Protein AF-A0A9W6VKL7-F1 (afdb_monomer_lite)

Organism: NCBI:txid478107

Radius of gyration: 25.73 Å; chains: 1; bounding box: 88×50×64 Å

Foldseek 3Di:
DDDDDDDDDDDDPPDDPPPPPCPDPPQQKQAQVLCQVWVLVLLLVLVCVQCVQQVHDDPPWSPPKTKGKAFADPPDHRTDFAQRMKIKIWTDDPNDIDIFIWRWGADSQQKIKTAGDCVPQNDQWDQHPVRDTDGRSSRMHIDGRDSD

pLDDT: mean 85.22, std 17.74, range [40.06, 98.69]

Sequence (148 aa):
MTSNRTRPLATLLTGAALLAASAGCGTVDITRVKLQDDVGPTYRNMYVLQHRLLGQDTDAPARLATAACAKGGPETPDEGPGDDWTCQVYWPVNGTLQTLSYEVQVKATGCYTAQGPAYNVGQQNLHDPDGRTVPNPLYAFDGCLNTG

Structure (mmCIF, N/CA/C/O backbone):
data_AF-A0A9W6VKL7-F1
#
_entry.id   AF-A0A9W6VKL7-F1
#
loop_
_atom_site.group_PDB
_atom_site.id
_atom_site.type_symbol
_atom_site.label_atom_id
_atom_site.label_alt_id
_atom_site.label_comp_id
_atom_site.label_asym_id
_atom_site.label_entity_id
_atom_site.label_seq_id
_atom_site.pdbx_PDB_ins_code
_atom_site.Cartn_x
_atom_site.Cartn_y
_atom_site.Cartn_z
_atom_site.occupancy
_atom_site.B_iso_or_equiv
_atom_site.auth_seq_id
_atom_site.auth_comp_id
_atom_site.auth_asym_id
_atom_site.auth_atom_id
_atom_site.pdbx_PDB_model_num
ATOM 1 N N . MET A 1 1 ? 67.101 -36.589 41.210 1.00 40.06 1 MET A N 1
ATOM 2 C CA . MET A 1 1 ? 66.122 -35.482 41.226 1.00 40.06 1 MET A CA 1
ATOM 3 C C . MET A 1 1 ? 65.689 -35.220 39.788 1.00 40.06 1 MET A C 1
ATOM 5 O O . MET A 1 1 ? 66.576 -34.991 38.986 1.00 40.06 1 MET A O 1
ATOM 9 N N . THR A 1 2 ? 64.379 -35.379 39.510 1.00 40.12 2 THR A N 1
ATOM 10 C CA . THR A 1 2 ? 63.518 -34.679 38.508 1.00 40.12 2 THR A CA 1
ATOM 11 C C . THR A 1 2 ? 64.065 -34.389 37.096 1.00 40.12 2 THR A C 1
ATOM 13 O O . THR A 1 2 ? 65.156 -33.871 36.963 1.00 40.12 2 THR A O 1
ATOM 16 N N . SER A 1 3 ? 63.367 -34.465 35.961 1.00 41.09 3 SER A N 1
ATOM 17 C CA . SER A 1 3 ? 62.034 -34.870 35.477 1.00 41.09 3 SER A CA 1
ATOM 18 C C . SER A 1 3 ? 62.079 -34.457 33.985 1.00 41.09 3 SER A C 1
ATOM 20 O O . SER A 1 3 ? 62.369 -33.307 33.692 1.00 41.09 3 SER A O 1
ATOM 22 N N . ASN A 1 4 ? 62.133 -35.382 33.029 1.00 43.53 4 ASN A N 1
ATOM 23 C CA . ASN A 1 4 ? 61.044 -35.786 32.126 1.00 43.53 4 ASN A CA 1
ATOM 24 C C . ASN A 1 4 ? 60.404 -34.679 31.238 1.00 43.53 4 ASN A C 1
ATOM 26 O O . ASN A 1 4 ? 59.689 -33.812 31.726 1.00 43.53 4 ASN A O 1
ATOM 30 N N . ARG A 1 5 ? 60.558 -34.887 29.916 1.00 52.16 5 ARG A N 1
ATOM 31 C CA . ARG A 1 5 ? 59.661 -34.565 28.777 1.00 52.16 5 ARG A CA 1
ATOM 32 C C . ARG A 1 5 ? 59.367 -33.099 28.429 1.00 52.16 5 ARG A C 1
ATOM 34 O O . ARG A 1 5 ? 58.400 -32.514 28.903 1.00 52.16 5 ARG A O 1
ATOM 41 N N . THR A 1 6 ? 60.037 -32.613 27.388 1.00 48.16 6 THR A N 1
ATOM 42 C CA . THR A 1 6 ? 59.517 -31.572 26.488 1.00 48.16 6 THR A CA 1
ATOM 43 C C . THR A 1 6 ? 58.757 -32.231 25.332 1.00 48.16 6 THR A C 1
ATOM 45 O O . THR A 1 6 ? 59.334 -32.897 24.476 1.00 48.16 6 THR A O 1
ATOM 48 N N . ARG A 1 7 ? 57.425 -32.099 25.342 1.00 54.47 7 ARG A N 1
ATOM 49 C CA . ARG A 1 7 ? 56.539 -32.474 24.229 1.00 54.47 7 ARG A CA 1
ATOM 50 C C . ARG A 1 7 ? 56.569 -31.363 23.166 1.00 54.47 7 ARG A C 1
ATOM 52 O O . ARG A 1 7 ? 56.482 -30.200 23.559 1.00 54.47 7 ARG A O 1
ATOM 59 N N . PRO A 1 8 ? 56.642 -31.674 21.860 1.00 51.75 8 PRO A N 1
ATOM 60 C CA . PRO A 1 8 ? 56.473 -30.663 20.824 1.00 51.75 8 PRO A CA 1
ATOM 61 C C . PRO A 1 8 ? 55.020 -30.170 20.825 1.00 51.75 8 PRO A C 1
ATOM 63 O O . PRO A 1 8 ? 54.080 -30.967 20.851 1.00 51.75 8 PRO A O 1
ATOM 66 N N . LEU A 1 9 ? 54.854 -28.848 20.855 1.00 58.00 9 LEU A N 1
ATOM 67 C CA . LEU A 1 9 ? 53.566 -28.164 20.795 1.00 58.00 9 LEU A CA 1
ATOM 68 C C . LEU A 1 9 ? 52.913 -28.427 19.435 1.00 58.00 9 LEU A C 1
ATOM 70 O O . LEU A 1 9 ? 53.477 -28.108 18.391 1.00 58.00 9 LEU A O 1
ATOM 74 N N . ALA A 1 10 ? 51.729 -29.033 19.475 1.00 55.97 10 ALA A N 1
ATOM 75 C CA . ALA A 1 10 ? 50.882 -29.244 18.317 1.00 55.97 10 ALA A CA 1
ATOM 76 C C . ALA A 1 10 ? 50.420 -27.894 17.742 1.00 55.97 10 ALA A C 1
ATOM 78 O O . ALA A 1 10 ? 49.930 -27.024 18.461 1.00 55.97 10 ALA A O 1
ATOM 79 N N . THR A 1 11 ? 50.582 -27.746 16.433 1.00 53.53 11 THR A N 1
ATOM 80 C CA . THR A 1 11 ? 50.052 -26.672 15.595 1.00 53.53 11 THR A CA 1
ATOM 81 C C . THR A 1 11 ? 48.523 -26.654 15.646 1.00 53.53 11 THR A C 1
ATOM 83 O O . THR A 1 11 ? 47.872 -27.598 15.205 1.00 53.53 11 THR A O 1
ATOM 86 N N . LEU A 1 12 ? 47.936 -25.562 16.141 1.00 54.34 12 LEU A N 1
ATOM 87 C CA . LEU A 1 12 ? 46.501 -25.289 16.026 1.00 54.34 12 LEU A CA 1
ATOM 88 C C . LEU A 1 12 ? 46.282 -24.217 14.953 1.00 54.34 12 LEU A C 1
ATOM 90 O O . LEU A 1 12 ? 46.316 -23.019 15.216 1.00 54.34 12 LEU A O 1
ATOM 94 N N . LEU A 1 13 ? 46.081 -24.678 13.718 1.00 57.00 13 LEU A N 1
ATOM 95 C CA . LEU A 1 13 ? 45.481 -23.905 12.633 1.00 57.00 13 LEU A CA 1
ATOM 96 C C . LEU A 1 13 ? 43.960 -23.913 12.830 1.00 57.00 13 LEU A C 1
ATOM 98 O O . LEU A 1 13 ? 43.261 -24.755 12.274 1.00 57.00 13 LEU A O 1
ATOM 102 N N . THR A 1 14 ? 43.427 -22.996 13.631 1.00 56.69 14 THR A N 1
ATOM 103 C CA . THR A 1 14 ? 41.984 -22.714 13.636 1.00 56.69 14 THR A CA 1
ATOM 104 C C . THR A 1 14 ? 41.702 -21.600 12.640 1.00 56.69 14 THR A C 1
ATOM 106 O O . THR A 1 14 ? 41.762 -20.418 12.970 1.00 56.69 14 THR A O 1
ATOM 109 N N . GLY A 1 15 ? 41.428 -21.992 11.394 1.00 54.19 15 GLY A N 1
ATOM 110 C CA . GLY A 1 15 ? 40.823 -21.108 10.406 1.00 54.19 15 GLY A CA 1
ATOM 111 C C . GLY A 1 15 ? 39.416 -20.736 10.863 1.00 54.19 15 GLY A C 1
ATOM 112 O O . GLY A 1 15 ? 38.569 -21.609 11.045 1.00 54.19 15 GLY A O 1
ATOM 113 N N . ALA A 1 16 ? 39.167 -19.446 11.075 1.00 56.81 16 ALA A N 1
ATOM 114 C CA . ALA A 1 16 ? 37.817 -18.940 11.252 1.00 56.81 16 ALA A CA 1
ATOM 115 C C . ALA A 1 16 ? 37.077 -19.101 9.917 1.00 56.81 16 ALA A C 1
ATOM 117 O O . ALA A 1 16 ? 37.330 -18.365 8.963 1.00 56.81 16 ALA A O 1
ATOM 118 N N . ALA A 1 17 ? 36.194 -20.095 9.832 1.00 55.03 17 ALA A N 1
ATOM 119 C CA . ALA A 1 17 ? 35.240 -20.194 8.743 1.00 55.03 17 ALA A CA 1
ATOM 120 C C . ALA A 1 17 ? 34.276 -19.005 8.861 1.00 55.03 17 ALA A C 1
ATOM 122 O O . ALA A 1 17 ? 33.384 -18.992 9.708 1.00 55.03 17 ALA A O 1
ATOM 123 N N . LEU A 1 18 ? 34.493 -17.978 8.040 1.00 54.84 18 LEU A N 1
ATOM 124 C CA . LEU A 1 18 ? 33.499 -16.944 7.790 1.00 54.84 18 LEU A CA 1
ATOM 125 C C . LEU A 1 18 ? 32.280 -17.638 7.178 1.00 54.84 18 LEU A C 1
ATOM 127 O O . LEU A 1 18 ? 32.297 -18.029 6.012 1.00 54.84 18 LEU A O 1
ATOM 131 N N . LEU A 1 19 ? 31.229 -17.815 7.977 1.00 56.03 19 LEU A N 1
ATOM 132 C CA . LEU A 1 19 ? 29.892 -18.101 7.476 1.00 56.03 19 LEU A CA 1
ATOM 133 C C . LEU A 1 19 ? 29.436 -16.858 6.708 1.00 56.03 19 LEU A C 1
ATOM 135 O O . LEU A 1 19 ? 28.814 -15.957 7.266 1.00 56.03 19 LEU A O 1
ATOM 139 N N . ALA A 1 20 ? 29.793 -16.784 5.428 1.00 52.44 20 ALA A N 1
ATOM 140 C CA . ALA A 1 20 ? 29.116 -15.906 4.496 1.00 52.44 20 ALA A CA 1
ATOM 141 C C . ALA A 1 20 ? 27.678 -16.422 4.390 1.00 52.44 20 ALA A C 1
ATOM 143 O O . ALA A 1 20 ? 27.392 -17.354 3.641 1.00 52.44 20 ALA A O 1
ATOM 144 N N . ALA A 1 21 ? 26.778 -15.856 5.194 1.00 52.50 21 ALA A N 1
ATOM 145 C CA . ALA A 1 21 ? 25.359 -15.950 4.921 1.00 52.50 21 ALA A CA 1
ATOM 146 C C . ALA A 1 21 ? 25.155 -15.277 3.563 1.00 52.50 21 ALA A C 1
ATOM 148 O O . ALA A 1 21 ? 25.165 -14.052 3.454 1.00 52.50 21 ALA A O 1
ATOM 149 N N . SER A 1 22 ? 25.043 -16.079 2.510 1.00 53.22 22 SER A N 1
ATOM 150 C CA . SER A 1 22 ? 24.508 -15.624 1.241 1.00 53.22 22 SER A CA 1
ATOM 151 C C . SER A 1 22 ? 23.054 -15.230 1.498 1.00 53.22 22 SER A C 1
ATOM 153 O O . SER A 1 22 ? 22.149 -16.052 1.362 1.00 53.22 22 SER A O 1
ATOM 155 N N . ALA A 1 23 ? 22.819 -13.987 1.923 1.00 57.81 23 ALA A N 1
ATOM 156 C CA . ALA A 1 23 ? 21.558 -13.333 1.625 1.00 57.81 23 ALA A CA 1
ATOM 157 C C . ALA A 1 23 ? 21.424 -13.458 0.109 1.00 57.81 23 ALA A C 1
ATOM 159 O O . ALA A 1 23 ? 22.293 -12.972 -0.617 1.00 57.81 23 ALA A O 1
ATOM 160 N N . GLY A 1 24 ? 20.463 -14.258 -0.352 1.00 46.03 24 GLY A N 1
ATOM 161 C CA . GLY A 1 24 ? 20.317 -14.553 -1.766 1.00 46.03 24 GLY A CA 1
ATOM 162 C C . GLY A 1 24 ? 20.273 -13.243 -2.534 1.00 46.03 24 GLY A C 1
ATOM 163 O O . GLY A 1 24 ? 19.292 -12.512 -2.443 1.00 46.03 24 GLY A O 1
ATOM 164 N N . CYS A 1 25 ? 21.325 -12.953 -3.300 1.00 49.53 25 CYS A N 1
ATOM 165 C CA . CYS A 1 25 ? 21.282 -11.996 -4.397 1.00 49.53 25 CYS A CA 1
ATOM 166 C C . CYS A 1 25 ? 20.421 -12.603 -5.514 1.00 49.53 25 CYS A C 1
ATOM 168 O O . CYS A 1 25 ? 20.894 -12.843 -6.620 1.00 49.53 25 CYS A O 1
ATOM 170 N N . GLY A 1 26 ? 19.175 -12.946 -5.198 1.00 55.62 26 GLY A N 1
ATOM 171 C CA . GLY A 1 26 ? 18.142 -13.124 -6.192 1.00 55.62 26 GLY A CA 1
ATOM 172 C C . GLY A 1 26 ? 17.611 -11.734 -6.471 1.00 55.62 26 GLY A C 1
ATOM 173 O O . GLY A 1 26 ? 17.022 -11.110 -5.591 1.00 55.62 26 GLY A O 1
ATOM 174 N N . THR A 1 27 ? 17.857 -11.217 -7.668 1.00 64.31 27 THR A N 1
ATOM 175 C CA . THR A 1 27 ? 17.062 -10.100 -8.168 1.00 64.31 27 THR A CA 1
ATOM 176 C C . THR A 1 27 ? 15.627 -10.601 -8.241 1.00 64.31 27 THR A C 1
ATOM 178 O O . THR A 1 27 ? 15.329 -11.521 -9.003 1.00 64.31 27 THR A O 1
ATOM 181 N N . VAL A 1 28 ? 14.751 -10.067 -7.392 1.00 78.69 28 VAL A N 1
ATOM 182 C CA . VAL A 1 28 ? 13.322 -10.323 -7.539 1.00 78.69 28 VAL A CA 1
ATOM 183 C C . VAL A 1 28 ? 12.899 -9.605 -8.808 1.00 78.69 28 VAL A C 1
ATOM 185 O O . VAL A 1 28 ? 13.104 -8.398 -8.918 1.00 78.69 28 VAL A O 1
ATOM 188 N N . ASP A 1 29 ? 12.328 -10.334 -9.765 1.00 90.38 29 ASP A N 1
ATOM 189 C CA . ASP A 1 29 ? 11.672 -9.691 -10.901 1.00 90.38 29 ASP A CA 1
ATOM 190 C C . ASP A 1 29 ? 10.541 -8.819 -10.361 1.00 90.38 29 ASP A C 1
ATOM 192 O O . ASP A 1 29 ? 9.544 -9.336 -9.850 1.00 90.38 29 ASP A O 1
ATOM 196 N N . ILE A 1 30 ? 10.722 -7.505 -10.445 1.00 95.38 30 ILE A N 1
ATOM 197 C CA . ILE A 1 30 ? 9.715 -6.509 -10.096 1.00 95.38 30 ILE A CA 1
ATOM 198 C C . ILE A 1 30 ? 8.953 -6.215 -11.379 1.00 95.38 30 ILE A C 1
ATOM 200 O O . ILE A 1 30 ? 9.515 -5.657 -12.316 1.00 95.38 30 ILE A O 1
ATOM 204 N N . THR A 1 31 ? 7.686 -6.608 -11.426 1.00 96.12 31 THR A N 1
ATOM 205 C CA . THR A 1 31 ? 6.809 -6.401 -12.582 1.00 96.12 31 THR A CA 1
ATOM 206 C C . THR A 1 31 ? 5.470 -5.853 -12.122 1.00 96.12 31 THR A C 1
ATOM 208 O O . THR A 1 31 ? 5.076 -6.053 -10.967 1.00 96.12 31 THR A O 1
ATOM 211 N N . ARG A 1 32 ? 4.726 -5.238 -13.050 1.00 96.88 32 ARG A N 1
ATOM 212 C CA . ARG A 1 32 ? 3.335 -4.813 -12.829 1.00 96.88 32 ARG A CA 1
ATOM 213 C C . ARG A 1 32 ? 2.507 -5.879 -12.114 1.00 96.88 32 ARG A C 1
ATOM 215 O O . ARG A 1 32 ? 1.871 -5.596 -11.107 1.00 96.88 32 ARG A O 1
ATOM 222 N N . VAL A 1 33 ? 2.511 -7.099 -12.652 1.00 96.06 33 VAL A N 1
ATOM 223 C CA . VAL A 1 33 ? 1.652 -8.194 -12.181 1.00 96.06 33 VAL A CA 1
ATOM 224 C C . VAL A 1 33 ? 1.972 -8.540 -10.733 1.00 96.06 33 VAL A C 1
ATOM 226 O O . VAL A 1 33 ? 1.073 -8.534 -9.901 1.00 96.06 33 VAL A O 1
ATOM 229 N N . LYS A 1 34 ? 3.254 -8.729 -10.404 1.00 96.38 34 LYS A N 1
ATOM 230 C CA . LYS A 1 34 ? 3.665 -9.060 -9.036 1.00 96.38 34 LYS A CA 1
ATOM 231 C C . LYS A 1 34 ? 3.312 -7.958 -8.043 1.00 96.38 34 LYS A C 1
ATOM 233 O O . LYS A 1 34 ? 2.867 -8.263 -6.942 1.00 96.38 34 LYS A O 1
ATOM 238 N N . LEU A 1 35 ? 3.481 -6.691 -8.428 1.00 97.06 35 LEU A N 1
ATOM 239 C CA . LEU A 1 35 ? 3.134 -5.577 -7.548 1.00 97.06 35 LEU A CA 1
ATOM 240 C C . LEU A 1 35 ? 1.620 -5.486 -7.313 1.00 97.06 35 LEU A C 1
ATOM 242 O O . LEU A 1 35 ? 1.192 -5.314 -6.177 1.00 97.06 35 LEU A O 1
ATOM 246 N N . GLN A 1 36 ? 0.804 -5.669 -8.352 1.00 96.56 36 GLN A N 1
ATOM 247 C CA . GLN A 1 36 ? -0.661 -5.702 -8.229 1.00 96.56 36 GLN A CA 1
ATOM 248 C C . GLN A 1 36 ? -1.150 -6.855 -7.346 1.00 96.56 36 GLN A C 1
ATOM 250 O O . GLN A 1 36 ? -2.029 -6.655 -6.502 1.00 96.56 36 GLN A O 1
ATOM 255 N N . ASP A 1 37 ? -0.560 -8.037 -7.532 1.00 95.88 37 ASP A N 1
ATOM 256 C CA . ASP A 1 37 ? -0.906 -9.254 -6.798 1.00 95.88 37 ASP A CA 1
ATOM 257 C C . ASP A 1 37 ? -0.523 -9.166 -5.315 1.00 95.88 37 ASP A C 1
ATOM 259 O O . ASP A 1 37 ? -1.126 -9.855 -4.493 1.00 95.88 37 ASP A O 1
ATOM 263 N N . ASP A 1 38 ? 0.432 -8.303 -4.953 1.00 96.50 38 ASP A N 1
ATOM 264 C CA . ASP A 1 38 ? 0.852 -8.101 -3.565 1.00 96.50 38 ASP A CA 1
ATOM 265 C C . ASP A 1 38 ? 0.166 -6.898 -2.885 1.00 96.50 38 ASP A C 1
ATOM 267 O O . ASP A 1 38 ? -0.336 -7.019 -1.764 1.00 96.50 38 ASP A O 1
ATOM 271 N N . VAL A 1 39 ? 0.065 -5.746 -3.563 1.00 97.44 39 VAL A N 1
ATOM 272 C CA . VAL A 1 39 ? -0.474 -4.502 -2.975 1.00 97.44 39 VAL A CA 1
ATOM 273 C C . VAL A 1 39 ? -1.947 -4.640 -2.585 1.00 97.44 39 VAL A C 1
ATOM 275 O O . VAL A 1 39 ? -2.335 -4.185 -1.508 1.00 97.44 39 VAL A O 1
ATOM 278 N N . GLY A 1 40 ? -2.779 -5.287 -3.409 1.00 95.25 40 GLY A N 1
ATOM 279 C CA . GLY A 1 40 ? -4.203 -5.486 -3.102 1.00 95.25 40 GLY A CA 1
ATOM 280 C C . GLY A 1 40 ? -4.427 -6.282 -1.802 1.00 95.25 40 GLY A C 1
ATOM 281 O O . GLY A 1 40 ? -5.083 -5.787 -0.878 1.00 95.25 40 GLY A O 1
ATOM 282 N N . PRO A 1 41 ? -3.853 -7.493 -1.675 1.00 93.81 41 PRO A N 1
ATOM 283 C CA . PRO A 1 41 ? -3.897 -8.278 -0.441 1.00 93.81 41 PRO A CA 1
ATOM 284 C C . PRO A 1 41 ? -3.274 -7.592 0.780 1.00 93.81 41 PRO A C 1
ATOM 286 O O . PRO A 1 41 ? -3.811 -7.730 1.884 1.00 93.81 41 PRO A O 1
ATOM 289 N N . THR A 1 42 ? -2.177 -6.852 0.609 1.00 96.31 42 THR A N 1
ATOM 290 C CA . THR A 1 42 ? -1.551 -6.104 1.709 1.00 96.31 42 THR A CA 1
ATOM 291 C C . THR A 1 42 ? -2.468 -4.982 2.191 1.00 96.31 42 THR A C 1
ATOM 293 O O . THR A 1 42 ? -2.757 -4.909 3.389 1.00 96.31 42 THR A O 1
ATOM 296 N N . TYR A 1 43 ? -3.044 -4.197 1.273 1.00 95.50 43 TYR A N 1
ATOM 297 C CA . TYR A 1 43 ? -4.053 -3.187 1.597 1.00 95.50 43 TYR A CA 1
ATOM 298 C C . TYR A 1 43 ? -5.233 -3.788 2.363 1.00 95.50 43 TYR A C 1
ATOM 300 O O . TYR A 1 43 ? -5.648 -3.238 3.382 1.00 95.50 43 TYR A O 1
ATOM 308 N N . ARG A 1 44 ? -5.753 -4.946 1.929 1.00 93.12 44 ARG A N 1
ATOM 309 C CA . ARG A 1 44 ? -6.834 -5.640 2.647 1.00 93.12 44 ARG A CA 1
ATOM 310 C C . ARG A 1 44 ? -6.483 -5.856 4.114 1.00 93.12 44 ARG A C 1
ATOM 312 O O . ARG A 1 44 ? -7.312 -5.599 4.985 1.00 93.12 44 ARG A O 1
ATOM 319 N N . ASN A 1 45 ? -5.280 -6.356 4.386 1.00 93.31 45 ASN A N 1
ATOM 320 C CA . ASN A 1 45 ? -4.8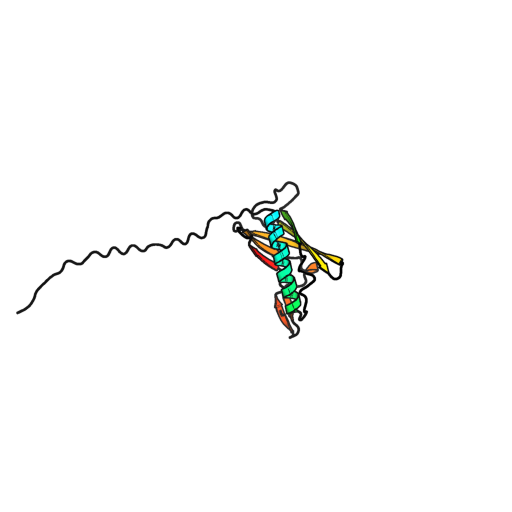49 -6.651 5.749 1.00 93.31 45 ASN A CA 1
ATOM 321 C C . ASN A 1 45 ? -4.761 -5.362 6.584 1.00 93.31 45 ASN A C 1
ATOM 323 O O . ASN A 1 45 ? -5.194 -5.347 7.736 1.00 93.31 45 ASN A O 1
ATOM 327 N N . MET A 1 46 ? -4.265 -4.27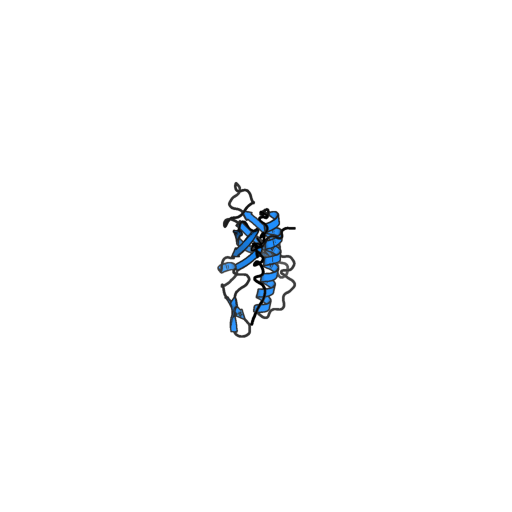4 5.987 1.00 95.06 46 MET A N 1
ATOM 328 C CA . MET A 1 46 ? -4.176 -2.965 6.641 1.00 95.06 46 MET A CA 1
ATOM 329 C C . MET A 1 46 ? -5.548 -2.333 6.886 1.00 95.06 46 MET A C 1
ATOM 331 O O . MET A 1 46 ? -5.774 -1.754 7.946 1.00 95.06 46 MET A O 1
ATOM 335 N N . TYR A 1 47 ? -6.492 -2.498 5.960 1.00 93.06 47 TYR A N 1
ATOM 336 C CA . TYR A 1 47 ? -7.870 -2.038 6.120 1.00 93.06 47 TYR A CA 1
ATOM 337 C C . TYR A 1 47 ? -8.545 -2.729 7.306 1.00 93.06 47 TYR A C 1
ATOM 339 O O . TYR A 1 47 ? -9.107 -2.059 8.172 1.00 93.06 47 TYR A O 1
ATOM 347 N N . VAL A 1 48 ? -8.438 -4.060 7.387 1.00 92.06 48 VAL A N 1
ATOM 348 C CA . VAL A 1 48 ? -8.976 -4.842 8.513 1.00 92.06 48 VAL A CA 1
ATOM 349 C C . VAL A 1 48 ? -8.321 -4.415 9.828 1.00 92.06 48 VAL A C 1
ATOM 351 O O . VAL A 1 48 ? -9.014 -4.218 10.825 1.00 92.06 48 VAL A O 1
ATOM 354 N N . LEU A 1 49 ? -6.998 -4.216 9.840 1.00 93.12 49 LEU A N 1
ATOM 355 C CA . LEU A 1 49 ? -6.289 -3.733 11.025 1.00 93.12 49 LEU A CA 1
ATOM 356 C C . LEU A 1 49 ? -6.792 -2.352 11.464 1.00 93.12 49 LEU A C 1
ATOM 358 O O . LEU A 1 49 ? -7.053 -2.161 12.649 1.00 93.12 49 LEU A O 1
ATOM 362 N N . GLN A 1 50 ? -6.983 -1.418 10.529 1.00 94.19 50 GLN A N 1
ATOM 363 C CA . GLN A 1 50 ? -7.516 -0.088 10.828 1.00 94.19 50 GLN A CA 1
ATOM 364 C C . GLN A 1 50 ? -8.878 -0.174 11.519 1.00 94.19 50 GLN A C 1
ATOM 366 O O . GLN A 1 50 ? -9.098 0.461 12.546 1.00 94.19 50 GLN A O 1
ATOM 371 N N . HIS A 1 51 ? -9.785 -0.980 10.971 1.00 92.38 51 HIS A N 1
ATOM 372 C CA . HIS A 1 51 ? -11.145 -1.094 11.490 1.00 92.38 51 HIS A CA 1
ATOM 373 C C . HIS A 1 51 ? -11.148 -1.707 12.889 1.00 92.38 51 HIS A C 1
ATOM 375 O O . HIS A 1 51 ? -11.822 -1.195 13.781 1.00 92.38 51 HIS A O 1
ATOM 381 N N . ARG A 1 52 ? -10.304 -2.718 13.129 1.00 92.44 52 ARG A N 1
ATOM 382 C CA . ARG A 1 52 ? -10.107 -3.284 14.470 1.00 92.44 52 ARG A CA 1
ATOM 383 C C . ARG A 1 52 ? -9.557 -2.255 15.458 1.00 92.44 52 ARG A C 1
ATOM 385 O O . ARG A 1 52 ? -10.051 -2.187 16.579 1.00 92.44 52 ARG A O 1
ATOM 392 N N . L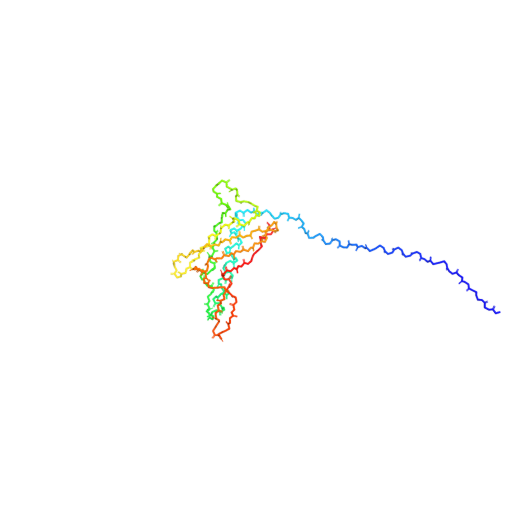EU A 1 53 ? -8.589 -1.430 15.045 1.00 94.44 53 LEU A N 1
ATOM 393 C CA . LEU A 1 53 ? -8.072 -0.324 15.867 1.00 94.44 53 LEU A CA 1
ATOM 394 C C . LEU A 1 53 ? -9.156 0.711 16.193 1.00 94.44 53 LEU A C 1
ATOM 396 O O . LEU A 1 53 ? -9.114 1.319 17.254 1.00 94.44 53 LEU A O 1
ATOM 400 N N . LEU A 1 54 ? -10.149 0.882 15.322 1.00 94.00 54 LEU A N 1
ATOM 401 C CA . LEU A 1 54 ? -11.304 1.757 15.539 1.00 94.00 54 LEU A CA 1
ATOM 402 C C . LEU A 1 54 ? -12.463 1.067 16.286 1.00 94.00 54 LEU A C 1
ATOM 404 O O . LEU A 1 54 ? -13.543 1.644 16.404 1.00 94.00 54 LEU A O 1
ATOM 408 N N . GLY A 1 55 ? -12.269 -0.158 16.790 1.00 93.25 55 GLY A N 1
ATOM 409 C CA . GLY A 1 55 ? -13.297 -0.913 17.515 1.00 93.25 55 GLY A CA 1
ATOM 410 C C . GLY A 1 55 ? -14.421 -1.460 16.631 1.00 93.25 55 GLY A C 1
ATOM 411 O O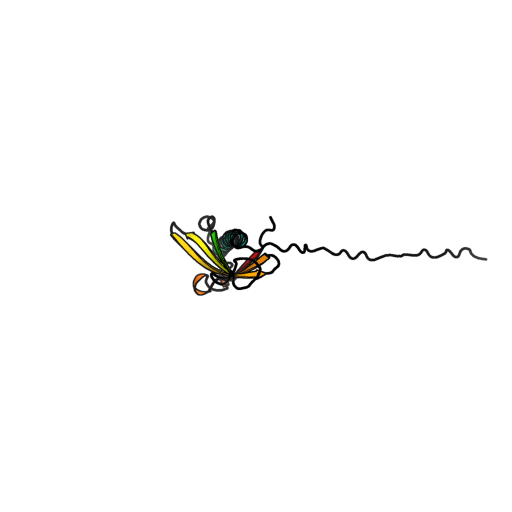 . GLY A 1 55 ? -15.507 -1.753 17.127 1.00 93.25 55 GLY A O 1
ATOM 412 N N . GLN A 1 56 ? -14.187 -1.575 15.325 1.00 90.44 56 GLN A N 1
ATOM 413 C CA . GLN A 1 56 ? -15.146 -2.094 14.356 1.00 90.44 56 GLN A CA 1
ATOM 414 C C . GLN A 1 56 ? -14.830 -3.558 14.027 1.00 90.44 56 GLN A C 1
ATOM 416 O O . GLN A 1 56 ? -13.671 -3.932 13.844 1.00 90.44 56 GLN A O 1
ATOM 421 N N . ASP A 1 57 ? -15.870 -4.383 13.909 1.00 78.06 57 ASP A N 1
ATOM 422 C CA . ASP A 1 57 ? -15.751 -5.779 13.484 1.00 78.06 57 ASP A CA 1
ATOM 423 C C . ASP A 1 57 ? -16.038 -5.878 11.979 1.00 78.06 57 ASP A C 1
ATOM 425 O O . ASP A 1 57 ? -17.190 -5.983 11.547 1.00 78.06 57 ASP A O 1
ATOM 429 N N . THR A 1 58 ? -14.999 -5.724 11.151 1.00 69.44 58 THR A N 1
ATOM 430 C CA . THR A 1 58 ? -15.141 -5.769 9.689 1.00 69.44 58 THR A CA 1
ATOM 431 C C . THR A 1 58 ? -14.152 -6.743 9.051 1.00 69.44 58 THR A C 1
ATOM 433 O O . THR A 1 58 ? -12.994 -6.440 8.781 1.00 69.44 58 THR A O 1
ATOM 436 N N . ASP A 1 59 ? -14.648 -7.932 8.716 1.00 63.62 59 ASP A N 1
ATOM 437 C CA . ASP A 1 59 ? -13.886 -8.901 7.918 1.00 63.62 59 ASP A CA 1
ATOM 438 C C . ASP A 1 59 ? -14.328 -8.935 6.439 1.00 63.62 59 ASP A C 1
ATOM 440 O O . ASP A 1 59 ? -13.650 -9.521 5.597 1.00 63.62 59 ASP A O 1
ATOM 444 N N . ALA A 1 60 ? -15.484 -8.357 6.086 1.00 62.09 60 ALA A N 1
ATOM 445 C CA . ALA A 1 60 ? -16.136 -8.615 4.795 1.00 62.09 60 ALA A CA 1
ATOM 446 C C . ALA A 1 60 ? -15.748 -7.684 3.620 1.00 62.09 60 ALA A C 1
ATOM 448 O O . ALA A 1 60 ? -15.496 -8.223 2.541 1.00 62.09 60 ALA A O 1
ATOM 449 N N . PRO A 1 61 ? -15.668 -6.342 3.764 1.00 61.06 61 PRO A N 1
ATOM 450 C CA . PRO A 1 61 ? -15.512 -5.440 2.610 1.00 61.06 61 PRO A CA 1
ATOM 451 C C . PRO A 1 61 ? -14.153 -5.576 1.906 1.00 61.06 61 PRO A C 1
ATOM 453 O O . PRO A 1 61 ? -14.065 -5.581 0.681 1.00 61.06 61 PRO A O 1
ATOM 456 N N . ALA A 1 62 ? -13.079 -5.755 2.677 1.00 62.38 62 ALA A N 1
ATOM 457 C CA . ALA A 1 62 ? -11.720 -5.754 2.146 1.00 62.38 62 ALA A CA 1
ATOM 458 C C . ALA A 1 62 ? -11.270 -7.090 1.535 1.00 62.38 62 ALA A C 1
ATOM 460 O O . ALA A 1 62 ? -10.240 -7.132 0.866 1.00 62.38 62 ALA A O 1
ATOM 461 N N . ARG A 1 63 ? -12.014 -8.195 1.719 1.00 71.38 63 ARG A N 1
ATOM 462 C CA . ARG A 1 63 ? -11.606 -9.516 1.192 1.00 71.38 63 ARG A CA 1
ATOM 463 C C . ARG A 1 63 ? -11.412 -9.538 -0.323 1.00 71.38 63 ARG A C 1
ATOM 465 O O . ARG A 1 63 ? -10.638 -10.357 -0.808 1.00 71.38 63 ARG A O 1
ATOM 472 N N . LEU A 1 64 ? -12.081 -8.632 -1.029 1.00 86.50 64 LEU A N 1
ATOM 473 C CA . LEU A 1 64 ? -12.051 -8.507 -2.483 1.00 86.50 64 LEU A CA 1
ATOM 474 C C . LEU A 1 64 ? -11.189 -7.328 -2.960 1.00 86.50 64 LEU A C 1
ATOM 476 O O . LEU A 1 64 ? -11.367 -6.877 -4.087 1.00 86.50 64 LEU A O 1
ATOM 480 N N . ALA A 1 65 ? -10.298 -6.800 -2.113 1.00 92.88 65 ALA A N 1
ATOM 481 C CA . ALA A 1 65 ? -9.417 -5.717 -2.525 1.00 92.88 65 ALA A CA 1
ATOM 482 C C . ALA A 1 65 ? -8.447 -6.184 -3.621 1.00 92.88 65 ALA A C 1
ATOM 484 O O . ALA A 1 65 ? -7.741 -7.182 -3.461 1.00 92.88 65 ALA A O 1
ATOM 485 N N . THR A 1 66 ? -8.398 -5.432 -4.715 1.00 95.94 66 THR A N 1
ATOM 486 C CA . THR A 1 66 ? -7.488 -5.643 -5.850 1.00 95.94 66 THR A CA 1
ATOM 487 C C . THR A 1 66 ? -6.733 -4.359 -6.147 1.00 95.94 66 THR A C 1
ATOM 489 O O . THR A 1 66 ? -7.257 -3.279 -5.880 1.00 95.94 66 THR A O 1
ATOM 492 N N . ALA A 1 67 ? -5.551 -4.455 -6.750 1.00 97.69 67 ALA A N 1
ATOM 493 C CA . ALA A 1 67 ? -4.785 -3.292 -7.179 1.00 97.69 67 ALA A CA 1
ATOM 494 C C . ALA A 1 67 ? -4.541 -3.308 -8.694 1.00 97.69 67 ALA A C 1
ATOM 496 O O . ALA A 1 67 ? -4.352 -4.366 -9.292 1.00 97.69 67 ALA A O 1
ATOM 497 N N . ALA A 1 68 ? -4.515 -2.124 -9.297 1.00 98.06 68 ALA A N 1
ATOM 498 C CA . ALA A 1 68 ? -3.959 -1.883 -10.621 1.00 98.06 68 ALA A CA 1
ATOM 499 C C . ALA A 1 68 ? -2.763 -0.945 -10.462 1.00 98.06 68 ALA A C 1
ATOM 501 O O . ALA A 1 68 ? -2.905 0.117 -9.856 1.00 98.06 68 ALA A O 1
ATOM 502 N N . CYS A 1 69 ? -1.601 -1.336 -10.977 1.00 98.00 69 CYS A N 1
ATOM 503 C CA . CYS A 1 69 ? -0.356 -0.603 -10.783 1.00 98.00 69 CYS A CA 1
ATOM 504 C C . CYS A 1 69 ? 0.262 -0.209 -12.122 1.00 98.00 69 CYS A C 1
ATOM 506 O O . CYS A 1 69 ? 0.093 -0.911 -13.119 1.00 98.00 69 CYS A O 1
ATOM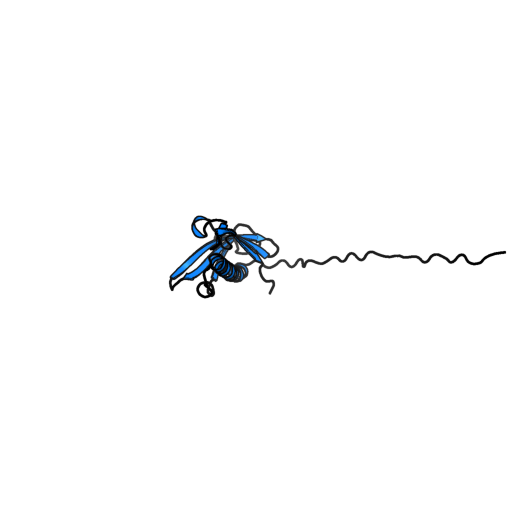 508 N N . ALA A 1 70 ? 0.998 0.895 -12.120 1.00 97.88 70 ALA A N 1
ATOM 509 C CA . ALA A 1 70 ? 1.815 1.352 -13.237 1.00 97.88 70 ALA A CA 1
ATOM 510 C C . ALA A 1 70 ? 3.063 2.071 -12.714 1.00 97.88 70 ALA A C 1
ATOM 512 O O . ALA A 1 70 ? 3.058 2.566 -11.583 1.00 97.88 70 ALA A O 1
ATOM 513 N N . LYS A 1 71 ? 4.115 2.125 -13.528 1.00 97.69 71 LYS A N 1
ATOM 514 C CA . LYS A 1 71 ? 5.386 2.784 -13.236 1.00 97.69 71 LYS A CA 1
ATOM 515 C C . LYS A 1 71 ? 5.579 3.957 -14.190 1.00 97.69 71 LYS A C 1
ATOM 517 O O . LYS A 1 71 ? 5.534 3.795 -15.404 1.00 97.69 71 LYS A O 1
ATOM 522 N N . GLY A 1 72 ? 5.838 5.140 -13.648 1.00 93.75 72 GLY A N 1
ATOM 523 C CA . GLY A 1 72 ? 6.101 6.330 -14.446 1.00 93.75 72 GLY A CA 1
ATOM 524 C C . GLY A 1 72 ? 4.944 6.670 -15.393 1.00 93.75 72 GLY A C 1
ATOM 525 O O . GLY A 1 72 ? 3.789 6.767 -14.978 1.00 93.75 72 GLY A O 1
ATOM 526 N N . GLY A 1 73 ? 5.266 6.909 -16.666 1.00 88.31 73 GLY A N 1
ATOM 527 C CA . GLY A 1 73 ? 4.297 7.274 -17.704 1.00 88.31 73 GLY A CA 1
ATOM 528 C C . GLY A 1 73 ? 4.103 6.186 -18.770 1.00 88.31 73 GLY A C 1
ATOM 529 O O . GLY A 1 73 ? 4.756 5.153 -18.720 1.00 88.31 73 GLY A O 1
ATOM 530 N N . PRO A 1 74 ? 3.263 6.430 -19.794 1.00 86.31 74 PRO A N 1
ATOM 531 C CA . PRO A 1 74 ? 2.938 5.438 -20.832 1.00 86.31 74 PRO A CA 1
ATOM 532 C C . PRO A 1 74 ? 4.135 4.843 -21.594 1.00 86.31 74 PRO A C 1
ATOM 534 O O . PRO A 1 74 ? 4.036 3.736 -22.110 1.00 86.31 74 PRO A O 1
ATOM 537 N N . GLU A 1 75 ? 5.251 5.573 -21.669 1.00 91.25 75 GLU A N 1
ATOM 538 C CA . GLU A 1 75 ? 6.491 5.155 -22.344 1.00 91.25 75 GLU A CA 1
ATOM 539 C C . GLU A 1 75 ? 7.474 4.432 -21.403 1.00 91.25 75 GLU A C 1
ATOM 541 O O . GLU A 1 75 ? 8.552 4.008 -21.821 1.00 91.25 75 GLU A O 1
ATOM 546 N N . THR A 1 76 ? 7.151 4.331 -20.113 1.00 92.44 76 THR A N 1
ATOM 547 C CA . THR A 1 76 ? 7.977 3.662 -19.107 1.00 92.44 76 THR A CA 1
ATOM 548 C C . THR A 1 76 ? 7.527 2.205 -18.979 1.00 92.44 76 THR A C 1
ATOM 550 O O . THR A 1 76 ? 6.350 1.950 -18.736 1.00 92.44 76 THR A O 1
ATOM 553 N N . PRO A 1 77 ? 8.432 1.224 -19.148 1.00 95.12 77 PRO A N 1
ATOM 554 C CA . PRO A 1 77 ? 8.114 -0.164 -18.849 1.00 95.12 77 PRO A CA 1
ATOM 555 C C . PRO A 1 77 ? 7.742 -0.336 -17.374 1.00 95.12 77 PRO A C 1
ATOM 557 O O . PRO A 1 77 ? 8.441 0.158 -16.488 1.00 95.12 77 PRO A O 1
ATOM 560 N N . ASP A 1 78 ? 6.678 -1.092 -17.107 1.00 97.38 78 ASP A N 1
ATOM 561 C CA . ASP A 1 78 ? 6.245 -1.405 -15.742 1.00 97.38 78 ASP A CA 1
ATOM 562 C C . ASP A 1 78 ? 7.060 -2.556 -15.147 1.00 97.38 78 ASP A C 1
ATOM 564 O O . ASP A 1 78 ? 6.555 -3.658 -14.879 1.00 97.38 78 ASP A O 1
ATOM 568 N N . GLU A 1 79 ? 8.345 -2.284 -14.951 1.00 96.69 79 GLU A N 1
ATOM 569 C CA . GLU A 1 79 ? 9.318 -3.204 -14.382 1.00 96.69 79 GLU A CA 1
ATOM 570 C C . GLU A 1 79 ? 10.401 -2.480 -13.571 1.00 96.69 79 GLU A C 1
ATOM 572 O O . GLU A 1 79 ? 10.697 -1.299 -13.765 1.00 96.69 79 GLU A O 1
ATOM 577 N N . GLY A 1 80 ? 11.015 -3.223 -12.653 1.00 95.81 80 GLY A N 1
ATOM 578 C CA . GLY A 1 80 ? 12.159 -2.769 -11.872 1.00 95.81 80 GLY A CA 1
ATOM 579 C C . GLY A 1 80 ? 11.825 -1.886 -10.657 1.00 95.81 80 GLY A C 1
ATOM 580 O O . GLY A 1 80 ? 10.674 -1.510 -10.419 1.00 95.81 80 GLY A O 1
ATOM 581 N N . PRO A 1 81 ? 12.847 -1.578 -9.840 1.00 96.88 81 PRO A N 1
ATOM 582 C CA . PRO A 1 81 ? 12.706 -0.716 -8.670 1.00 96.88 81 PRO A CA 1
ATOM 583 C C . PRO A 1 81 ? 12.454 0.750 -9.060 1.00 96.88 81 PRO A C 1
ATOM 585 O O . PRO A 1 81 ? 12.709 1.155 -10.195 1.00 96.88 81 PRO A O 1
ATOM 588 N N . GLY A 1 82 ? 11.996 1.556 -8.102 1.00 97.00 82 GLY A N 1
ATOM 589 C CA . GLY A 1 82 ? 11.737 2.986 -8.298 1.00 97.00 82 GLY A CA 1
ATOM 590 C C . GLY A 1 82 ? 10.733 3.556 -7.298 1.00 97.00 82 GLY A C 1
ATOM 591 O O . GLY A 1 82 ? 10.040 2.804 -6.615 1.00 97.00 82 GLY A O 1
ATOM 592 N N . ASP A 1 83 ? 10.670 4.879 -7.214 1.00 97.19 83 ASP A N 1
ATOM 593 C CA . ASP A 1 83 ? 9.694 5.663 -6.442 1.00 97.19 83 ASP A CA 1
ATOM 594 C C . ASP A 1 83 ? 8.538 6.200 -7.302 1.00 97.19 83 ASP A C 1
ATOM 596 O O . ASP A 1 83 ? 7.678 6.929 -6.821 1.00 97.19 83 ASP A O 1
ATOM 600 N N . ASP A 1 84 ? 8.505 5.807 -8.572 1.00 97.06 84 ASP A N 1
ATOM 601 C CA . ASP A 1 84 ? 7.565 6.249 -9.594 1.00 97.06 84 ASP A CA 1
ATOM 602 C C . ASP A 1 84 ? 6.429 5.245 -9.840 1.00 97.06 84 ASP A C 1
ATOM 604 O O . ASP A 1 84 ? 5.716 5.347 -10.839 1.00 97.06 84 ASP A O 1
ATOM 608 N N . TRP A 1 85 ? 6.236 4.271 -8.948 1.00 98.50 85 TRP A N 1
ATOM 609 C CA . TRP A 1 85 ? 5.088 3.375 -9.021 1.00 98.50 85 TRP A CA 1
ATOM 610 C C . TRP A 1 85 ? 3.848 4.031 -8.415 1.00 98.50 85 TRP A C 1
ATOM 612 O O . TRP A 1 85 ? 3.888 4.628 -7.342 1.00 98.50 85 TRP A O 1
ATOM 622 N N . THR A 1 86 ? 2.708 3.868 -9.076 1.00 98.25 86 THR A N 1
ATOM 623 C CA . THR A 1 86 ? 1.392 4.208 -8.530 1.00 98.25 86 THR A CA 1
ATOM 624 C C . THR A 1 86 ? 0.508 2.976 -8.576 1.00 98.25 86 THR A C 1
ATOM 626 O O . THR A 1 86 ? 0.393 2.335 -9.619 1.00 98.25 86 THR A O 1
ATOM 629 N N . CYS A 1 87 ? -0.146 2.661 -7.461 1.00 98.31 87 CYS A N 1
ATOM 630 C CA . CYS A 1 87 ? -1.127 1.586 -7.385 1.00 98.31 87 CYS A CA 1
ATOM 631 C C . CYS A 1 87 ? -2.485 2.143 -6.964 1.00 98.31 87 CYS A C 1
ATOM 633 O O . CYS A 1 87 ? -2.635 2.704 -5.878 1.00 98.31 87 CYS A O 1
ATOM 635 N N . GLN A 1 88 ? -3.492 1.953 -7.812 1.00 98.06 88 GLN A N 1
ATOM 636 C CA . GLN A 1 88 ? -4.880 2.219 -7.472 1.00 98.06 88 GLN A CA 1
ATOM 637 C C . GLN A 1 88 ? -5.516 0.945 -6.920 1.00 98.06 88 GLN A C 1
ATOM 639 O O . GLN A 1 88 ? -5.567 -0.081 -7.599 1.00 98.06 88 GLN A O 1
ATOM 644 N N . VAL A 1 89 ? -5.979 1.010 -5.678 1.00 97.31 89 VAL A N 1
ATOM 645 C CA . VAL A 1 89 ? -6.654 -0.084 -4.987 1.00 97.31 89 VAL A CA 1
ATOM 646 C C . VAL A 1 89 ? -8.157 0.102 -5.095 1.00 97.31 89 VAL A C 1
ATOM 648 O O . VAL A 1 89 ? -8.665 1.205 -4.914 1.00 97.31 89 VAL A O 1
ATOM 651 N N . TYR A 1 90 ? -8.865 -0.995 -5.336 1.00 95.56 90 TYR A N 1
ATOM 652 C CA . TYR A 1 90 ? -10.314 -1.043 -5.451 1.00 95.56 90 TYR A CA 1
ATOM 653 C C . TYR A 1 90 ? -10.870 -2.063 -4.472 1.00 95.56 90 TYR A C 1
ATOM 655 O O . TYR A 1 90 ? -10.343 -3.172 -4.380 1.00 95.56 90 TYR A O 1
ATOM 663 N N . TRP A 1 91 ? -11.941 -1.720 -3.759 1.00 93.19 91 TRP A N 1
ATOM 664 C CA . TRP A 1 91 ? -12.627 -2.656 -2.869 1.00 93.19 91 TRP A CA 1
ATOM 665 C C . TRP A 1 91 ? -14.109 -2.288 -2.716 1.00 93.19 91 TRP A C 1
ATOM 667 O O . TRP A 1 91 ? -14.465 -1.109 -2.752 1.00 93.19 91 TRP A O 1
ATOM 677 N N . PRO A 1 92 ? -15.010 -3.267 -2.564 1.00 90.50 92 PRO A N 1
ATOM 678 C CA . PRO A 1 92 ? -16.424 -2.986 -2.363 1.00 90.50 92 PRO A CA 1
ATOM 679 C C . PRO A 1 92 ? -16.715 -2.584 -0.911 1.00 90.50 92 PRO A C 1
ATOM 681 O O . PRO A 1 92 ? -16.280 -3.243 0.029 1.00 90.50 92 PRO A O 1
ATOM 684 N N . VAL A 1 93 ? -17.543 -1.558 -0.721 1.00 86.19 93 VAL A N 1
ATOM 685 C CA . VAL A 1 93 ? -18.143 -1.183 0.569 1.00 86.19 93 VAL A CA 1
ATOM 686 C C . VAL A 1 93 ? -19.646 -1.046 0.366 1.00 86.19 93 VAL A C 1
ATOM 688 O O . VAL A 1 93 ? -20.093 -0.201 -0.405 1.00 86.19 93 VAL A O 1
ATOM 691 N N . ASN A 1 94 ? -20.433 -1.893 1.036 1.00 85.75 94 ASN A N 1
ATOM 692 C CA . ASN A 1 94 ? -21.901 -1.901 0.948 1.00 85.75 94 ASN A CA 1
ATOM 693 C C . ASN A 1 94 ? -22.442 -1.930 -0.500 1.00 85.75 94 ASN A C 1
ATOM 695 O O . ASN A 1 94 ? -23.420 -1.262 -0.818 1.00 85.75 94 ASN A O 1
ATOM 699 N N . GLY A 1 95 ? -21.787 -2.691 -1.385 1.00 84.38 95 GLY A N 1
ATOM 700 C CA . GLY A 1 95 ? -22.163 -2.813 -2.800 1.00 84.38 95 GLY A CA 1
ATOM 701 C C . GLY A 1 95 ? -21.608 -1.719 -3.722 1.00 84.38 95 GLY A C 1
ATOM 702 O O . GLY A 1 95 ? -21.731 -1.846 -4.937 1.00 84.38 95 GLY A O 1
ATOM 703 N N . THR A 1 96 ? -20.947 -0.695 -3.180 1.00 89.81 96 THR A N 1
ATOM 704 C CA . THR A 1 96 ? -20.304 0.374 -3.958 1.00 89.81 96 THR A CA 1
ATOM 705 C C . THR A 1 96 ? -18.804 0.135 -4.050 1.00 89.81 96 THR A C 1
ATOM 707 O O . THR A 1 96 ? -18.142 -0.036 -3.026 1.00 89.81 96 THR A O 1
ATOM 710 N N . LEU A 1 97 ? -18.248 0.163 -5.263 1.00 91.69 97 LEU A N 1
ATOM 711 C CA . LEU A 1 97 ? -16.804 0.067 -5.466 1.00 91.69 97 LEU A CA 1
ATOM 712 C C . LEU A 1 97 ? -16.124 1.368 -5.020 1.00 91.69 97 LEU A C 1
ATOM 714 O O . LEU A 1 97 ? -16.399 2.436 -5.563 1.00 91.69 97 LEU A O 1
ATOM 718 N N . GLN A 1 98 ? -15.252 1.268 -4.024 1.00 92.38 98 GLN A N 1
ATOM 719 C CA . GLN A 1 98 ? -14.381 2.345 -3.569 1.00 92.38 98 GLN A CA 1
ATOM 720 C C . GLN A 1 98 ? -13.032 2.260 -4.281 1.00 92.38 98 GLN A C 1
ATOM 722 O O . GLN A 1 98 ? -12.632 1.183 -4.728 1.00 92.38 98 GLN A O 1
ATOM 727 N N . THR A 1 99 ? -12.341 3.395 -4.374 1.00 94.81 99 THR A N 1
ATOM 728 C CA . THR A 1 99 ? -11.009 3.488 -4.976 1.00 94.81 99 THR A CA 1
ATOM 729 C C . THR A 1 99 ? -10.088 4.375 -4.150 1.00 94.81 99 THR A C 1
ATOM 731 O O . THR A 1 99 ? -10.533 5.349 -3.535 1.00 94.81 99 THR A O 1
ATOM 734 N N . LEU A 1 100 ? -8.801 4.041 -4.137 1.00 95.19 100 LEU A N 1
ATOM 735 C CA . LEU A 1 100 ? -7.761 4.803 -3.461 1.00 95.19 100 LEU A CA 1
ATOM 736 C C . LEU A 1 100 ? -6.429 4.662 -4.191 1.00 95.19 100 LEU A C 1
ATOM 738 O O . LEU A 1 100 ? -6.046 3.562 -4.572 1.00 95.19 100 LEU A O 1
ATOM 742 N N . SER A 1 101 ? -5.712 5.771 -4.357 1.00 96.88 101 SER A N 1
ATOM 743 C CA . SER A 1 101 ? -4.389 5.777 -4.982 1.00 96.88 101 SER A CA 1
ATOM 744 C C . SER A 1 101 ? -3.284 5.781 -3.932 1.00 96.88 101 SER A C 1
ATOM 746 O O . SER A 1 101 ? -3.355 6.550 -2.972 1.00 96.88 101 SER A O 1
ATOM 748 N N . TYR A 1 102 ? -2.256 4.970 -4.161 1.00 98.44 102 TYR A N 1
ATOM 749 C CA . TYR A 1 102 ? -1.017 4.932 -3.393 1.00 98.44 102 TYR A CA 1
ATOM 750 C C . TYR A 1 102 ? 0.170 5.248 -4.297 1.00 98.44 102 TYR A C 1
ATOM 752 O O . TYR A 1 102 ? 0.284 4.675 -5.382 1.00 98.44 102 TYR A O 1
ATOM 760 N N . GLU A 1 103 ? 1.065 6.111 -3.824 1.00 98.25 103 GLU A N 1
ATOM 761 C CA . GLU A 1 103 ? 2.431 6.185 -4.345 1.00 98.25 103 GLU A CA 1
ATOM 762 C C . GLU A 1 103 ? 3.235 5.042 -3.731 1.00 98.25 103 GLU A C 1
ATOM 764 O O . GLU A 1 103 ? 3.139 4.787 -2.527 1.00 98.25 103 GLU A O 1
ATOM 769 N N . VAL A 1 104 ? 3.985 4.315 -4.553 1.00 98.56 104 VAL A N 1
ATOM 770 C CA . VAL A 1 104 ? 4.680 3.096 -4.145 1.00 98.56 104 VAL A CA 1
ATOM 771 C C . VAL A 1 104 ? 6.163 3.221 -4.464 1.00 98.56 104 VAL A C 1
ATOM 773 O O . VAL A 1 104 ? 6.566 3.480 -5.592 1.00 98.56 104 VAL A O 1
ATOM 776 N N . GLN A 1 105 ? 6.993 3.002 -3.451 1.00 98.56 105 GLN A N 1
ATOM 777 C CA . GLN A 1 105 ? 8.444 3.025 -3.571 1.00 98.56 105 GLN A CA 1
ATOM 778 C C . GLN A 1 105 ? 8.968 1.604 -3.457 1.00 98.56 105 GLN A C 1
ATOM 780 O O . GLN A 1 105 ? 8.933 1.024 -2.374 1.00 98.56 105 GLN A O 1
ATOM 785 N N . VAL A 1 106 ? 9.452 1.037 -4.560 1.00 98.12 106 VAL A N 1
ATOM 786 C CA . VAL A 1 106 ? 9.932 -0.345 -4.648 1.00 98.12 106 VAL A CA 1
ATOM 787 C C . VAL A 1 106 ? 11.459 -0.376 -4.641 1.00 98.12 106 VAL A C 1
ATOM 789 O O . VAL A 1 106 ? 12.127 0.200 -5.500 1.00 98.12 106 VAL A O 1
ATOM 792 N N . LYS A 1 107 ? 12.032 -1.094 -3.676 1.00 96.69 107 LYS A N 1
ATOM 793 C CA . LYS A 1 107 ? 13.473 -1.344 -3.553 1.00 96.69 107 LYS A CA 1
ATOM 794 C C . LYS A 1 107 ? 13.898 -2.467 -4.497 1.00 96.69 107 LYS A C 1
ATOM 796 O O . LYS A 1 107 ? 13.110 -3.351 -4.816 1.00 96.69 107 LYS A O 1
ATOM 801 N N . ALA A 1 108 ? 15.185 -2.516 -4.848 1.00 93.94 108 ALA A N 1
ATOM 802 C CA . ALA A 1 108 ? 15.756 -3.589 -5.678 1.00 93.94 108 ALA A CA 1
ATOM 803 C C . ALA A 1 108 ? 15.599 -5.003 -5.076 1.00 93.94 108 ALA A C 1
ATOM 805 O O . ALA A 1 108 ? 15.721 -5.996 -5.785 1.00 93.94 108 ALA A O 1
ATOM 806 N N . THR A 1 109 ? 15.309 -5.103 -3.775 1.00 92.44 109 THR A N 1
ATOM 807 C CA . THR A 1 109 ? 14.998 -6.366 -3.091 1.00 92.44 109 THR A CA 1
ATOM 808 C C . THR A 1 109 ? 13.568 -6.861 -3.341 1.00 92.44 109 THR A C 1
ATOM 810 O O . THR A 1 109 ? 13.211 -7.917 -2.834 1.00 92.44 109 THR A O 1
ATOM 813 N N . GLY A 1 110 ? 12.724 -6.091 -4.037 1.00 94.25 110 GLY A N 1
ATOM 814 C CA . GLY A 1 110 ? 11.291 -6.362 -4.188 1.00 94.25 110 GLY A CA 1
ATOM 815 C C . GLY A 1 110 ? 10.439 -5.938 -2.986 1.00 94.25 110 GLY A C 1
ATOM 816 O O . GLY A 1 110 ? 9.229 -6.130 -3.002 1.00 94.25 110 GLY A O 1
ATOM 817 N N . CYS A 1 111 ? 11.029 -5.347 -1.945 1.00 96.69 111 CYS A N 1
ATOM 818 C CA . CYS A 1 111 ? 10.258 -4.748 -0.854 1.00 96.69 111 CYS A CA 1
ATOM 819 C C . CYS A 1 111 ? 9.835 -3.329 -1.204 1.00 96.69 111 CYS A C 1
ATOM 821 O O . CYS A 1 111 ? 10.617 -2.592 -1.804 1.00 96.69 111 CYS A O 1
ATOM 823 N N . TYR A 1 112 ? 8.638 -2.932 -0.795 1.00 98.31 112 TYR A N 1
ATOM 824 C CA . TYR A 1 112 ? 8.085 -1.624 -1.096 1.00 98.31 112 TYR A CA 1
ATOM 825 C C . TYR A 1 112 ? 7.420 -0.970 0.109 1.00 98.31 112 TYR A C 1
ATOM 827 O O . TYR A 1 112 ? 7.022 -1.645 1.056 1.00 98.31 112 TYR A O 1
ATOM 835 N N . THR A 1 113 ? 7.270 0.347 0.014 1.00 98.69 113 THR A N 1
ATOM 836 C CA . THR A 1 113 ? 6.415 1.154 0.885 1.00 98.69 113 THR A CA 1
ATOM 837 C C . THR A 1 113 ? 5.350 1.811 0.016 1.00 98.69 113 THR A C 1
ATOM 839 O O . THR A 1 113 ? 5.683 2.445 -0.983 1.00 98.69 113 THR A O 1
ATOM 842 N N . ALA A 1 114 ? 4.080 1.652 0.375 1.00 98.62 114 ALA A N 1
ATOM 843 C CA . ALA A 1 114 ? 2.949 2.309 -0.265 1.00 98.62 114 ALA A CA 1
ATOM 844 C C . ALA A 1 114 ? 2.419 3.410 0.658 1.00 98.62 114 ALA A C 1
ATOM 846 O O . ALA A 1 114 ? 2.104 3.134 1.814 1.00 98.62 114 ALA A O 1
ATOM 847 N N . GLN A 1 115 ? 2.289 4.639 0.160 1.00 98.44 115 GLN A N 1
ATOM 848 C CA . GLN A 1 115 ? 1.788 5.784 0.920 1.00 98.44 115 GLN A CA 1
ATOM 849 C C . GLN A 1 115 ? 0.592 6.437 0.223 1.00 98.44 115 GLN A C 1
ATOM 851 O O . GLN A 1 115 ? 0.627 6.745 -0.969 1.00 98.44 115 GLN A O 1
ATOM 856 N N . GLY A 1 116 ? -0.484 6.634 0.982 1.00 96.94 116 GLY A N 1
ATOM 857 C CA . GLY A 1 116 ? -1.700 7.275 0.500 1.00 96.94 116 GLY A CA 1
ATOM 858 C C . GLY A 1 116 ? -1.723 8.769 0.838 1.00 96.94 116 GLY A C 1
ATOM 859 O O . GLY A 1 116 ? -1.157 9.196 1.850 1.00 96.94 116 GLY A O 1
ATOM 860 N N . PRO A 1 117 ? -2.403 9.600 0.038 1.00 93.88 117 PRO A N 1
ATOM 861 C CA . PRO A 1 117 ? -2.559 11.009 0.356 1.00 93.88 117 PRO A CA 1
ATOM 862 C C . PRO A 1 117 ? -3.496 11.205 1.556 1.00 93.88 117 PRO A C 1
ATOM 864 O O . PRO A 1 117 ? -4.605 10.665 1.599 1.00 93.88 117 PRO A O 1
ATOM 867 N N . ALA A 1 118 ? -3.084 12.041 2.515 1.00 92.62 118 ALA A N 1
ATOM 868 C CA . ALA A 1 118 ? -3.791 12.236 3.788 1.00 92.62 118 ALA A CA 1
ATOM 869 C C . ALA A 1 118 ? -5.263 12.670 3.634 1.00 92.62 118 ALA A C 1
ATOM 871 O O . ALA A 1 118 ? -6.097 12.352 4.481 1.00 92.62 118 ALA A O 1
ATOM 872 N N . TYR A 1 119 ? -5.600 13.377 2.549 1.00 92.12 119 TYR A N 1
ATOM 873 C CA . TYR A 1 119 ? -6.973 13.810 2.281 1.00 92.12 119 TYR A CA 1
ATOM 874 C C . TYR A 1 119 ? -7.914 12.655 1.886 1.00 92.12 119 TYR A C 1
ATOM 876 O O . TYR A 1 119 ? -9.126 12.818 2.002 1.00 92.12 119 TYR A O 1
ATOM 884 N N . ASN A 1 120 ? -7.386 11.491 1.481 1.00 92.00 120 ASN A N 1
ATOM 885 C CA . ASN A 1 120 ? -8.178 10.283 1.214 1.00 92.00 120 ASN A CA 1
ATOM 886 C C . ASN A 1 120 ? -8.061 9.240 2.329 1.00 92.00 120 ASN A C 1
ATOM 888 O O . ASN A 1 120 ? -9.061 8.626 2.687 1.00 92.00 120 ASN A O 1
ATOM 892 N N . VAL A 1 121 ? -6.850 9.003 2.849 1.00 92.94 121 VAL A N 1
ATOM 893 C CA . VAL A 1 121 ? -6.584 7.902 3.804 1.00 92.94 121 VAL A CA 1
ATOM 894 C C . VAL A 1 121 ? -6.726 8.305 5.269 1.00 92.94 121 VAL A C 1
ATOM 896 O O . VAL A 1 121 ? -6.654 7.455 6.158 1.00 92.94 121 VAL A O 1
ATOM 899 N N . GLY A 1 122 ? -6.925 9.599 5.523 1.00 93.88 122 GLY A N 1
ATOM 900 C CA . GLY A 1 122 ? -6.921 10.182 6.855 1.00 93.88 122 GLY A CA 1
ATOM 901 C C . GLY A 1 122 ? -5.517 10.536 7.349 1.00 93.88 122 GLY A C 1
ATOM 902 O O . GLY A 1 122 ? -4.527 10.503 6.618 1.00 93.88 122 GLY A O 1
ATOM 903 N N . GLN A 1 123 ? -5.440 10.913 8.623 1.00 95.06 123 GLN A N 1
ATOM 904 C CA . GLN A 1 123 ? -4.194 11.321 9.274 1.00 95.06 123 GLN A CA 1
ATOM 905 C C . GLN A 1 123 ? -3.257 10.127 9.518 1.00 95.06 123 GLN A C 1
ATOM 907 O O . GLN A 1 123 ? -3.696 8.978 9.525 1.00 95.06 123 GLN A O 1
ATOM 912 N N . GLN A 1 124 ? -1.971 10.404 9.774 1.00 97.19 124 GLN A N 1
ATOM 913 C CA . GLN A 1 124 ? -0.968 9.383 10.133 1.00 97.19 124 GLN A CA 1
ATOM 914 C C . GLN A 1 124 ? -1.327 8.581 11.377 1.00 97.19 124 GLN A C 1
ATOM 916 O O . GLN A 1 124 ? -0.890 7.444 11.519 1.00 97.19 124 GLN A O 1
ATOM 921 N N . ASN A 1 125 ? -2.102 9.179 12.277 1.00 97.81 125 ASN A N 1
ATOM 922 C CA . ASN A 1 125 ? -2.532 8.548 13.506 1.00 97.81 125 ASN A CA 1
ATOM 923 C C . ASN A 1 125 ? -4.053 8.584 13.612 1.00 97.81 125 ASN A C 1
ATOM 925 O O . ASN A 1 125 ? -4.709 9.501 13.113 1.00 97.81 125 ASN A O 1
ATOM 929 N N . LEU A 1 126 ? -4.582 7.587 14.305 1.00 96.19 126 LEU A N 1
ATOM 930 C CA . LEU A 1 126 ? -5.976 7.452 14.692 1.00 96.19 126 LEU A CA 1
ATOM 931 C C . LEU A 1 126 ? -6.075 7.532 16.212 1.00 96.19 126 LEU A C 1
ATOM 933 O O . LEU A 1 126 ? -5.084 7.343 16.921 1.00 96.19 126 LEU A O 1
ATOM 937 N N . HIS A 1 127 ? -7.286 7.765 16.698 1.00 96.69 127 HIS A N 1
ATOM 938 C CA . HIS A 1 127 ? -7.626 7.558 18.096 1.00 96.69 127 HIS A CA 1
ATOM 939 C C . HIS A 1 127 ? -8.472 6.297 18.194 1.00 96.69 127 HIS A C 1
ATOM 941 O O . HIS A 1 127 ? -9.501 6.194 17.523 1.00 96.69 127 HIS A O 1
ATOM 947 N N . ASP A 1 128 ? -8.011 5.331 18.981 1.00 95.81 128 ASP A N 1
ATOM 948 C CA . ASP A 1 128 ? -8.785 4.126 19.262 1.00 95.81 128 ASP A CA 1
ATOM 949 C C . ASP A 1 128 ? -9.940 4.424 20.248 1.00 95.81 128 ASP A C 1
ATOM 951 O O . ASP A 1 128 ? -10.028 5.539 20.779 1.00 95.81 128 ASP A O 1
ATOM 955 N N . PRO A 1 129 ? -10.845 3.464 20.518 1.00 97.00 129 PRO A N 1
ATOM 956 C CA . PRO A 1 129 ? -11.958 3.670 21.448 1.00 97.00 129 PRO A CA 1
ATOM 957 C C . PRO A 1 129 ? -11.548 4.029 22.886 1.00 97.00 129 PRO A C 1
ATOM 959 O O . PRO A 1 129 ? -12.336 4.646 23.600 1.00 97.00 129 PRO A O 1
ATOM 962 N N . ASP A 1 130 ? -10.325 3.684 23.301 1.00 96.56 130 ASP A N 1
ATOM 963 C CA . ASP A 1 130 ? -9.761 4.045 24.607 1.00 96.56 130 ASP A CA 1
ATOM 964 C C . ASP A 1 130 ? -9.117 5.450 24.592 1.00 96.56 130 ASP A C 1
ATOM 966 O O . ASP A 1 130 ? -8.572 5.907 25.600 1.00 96.56 130 ASP A O 1
ATOM 970 N N . GLY A 1 131 ? -9.151 6.146 23.449 1.00 95.88 131 GLY A N 1
ATOM 971 C CA . GLY A 1 131 ? -8.555 7.465 23.236 1.00 95.88 131 GLY A CA 1
ATOM 972 C C . GLY A 1 131 ? -7.045 7.439 22.990 1.00 95.88 131 GLY A C 1
ATOM 973 O O . GLY A 1 131 ? -6.410 8.497 22.958 1.00 95.88 131 GLY A O 1
ATOM 974 N N . ARG A 1 132 ? -6.439 6.261 22.811 1.00 97.69 132 ARG A N 1
ATOM 975 C CA . ARG A 1 132 ? -5.002 6.131 22.549 1.00 97.69 132 ARG A CA 1
ATOM 976 C C . ARG A 1 132 ? -4.700 6.524 21.111 1.00 97.69 132 ARG A C 1
ATOM 978 O O . ARG A 1 132 ? -5.395 6.126 20.181 1.00 97.69 132 ARG A O 1
ATOM 985 N N . THR A 1 133 ? -3.619 7.274 20.933 1.00 98.12 133 THR A N 1
ATOM 986 C CA . THR A 1 133 ? -3.078 7.580 19.608 1.00 98.12 133 THR A CA 1
ATOM 987 C C . THR A 1 133 ? -2.340 6.359 19.070 1.00 98.12 133 THR A C 1
ATOM 989 O O . THR A 1 133 ? -1.351 5.924 19.662 1.00 98.12 133 THR A O 1
ATOM 992 N N . VAL A 1 134 ? -2.803 5.824 17.945 1.00 97.62 134 VAL A N 1
ATOM 993 C CA . VAL A 1 134 ? -2.219 4.654 17.276 1.00 97.62 134 VAL A CA 1
ATOM 994 C C . VAL A 1 134 ? -1.911 4.974 15.811 1.00 97.62 134 VAL A C 1
ATOM 996 O O . VAL A 1 134 ? -2.621 5.790 15.219 1.00 97.62 134 VAL A O 1
ATOM 999 N N . PRO A 1 135 ? -0.887 4.356 15.195 1.00 97.94 135 PRO A N 1
ATOM 1000 C CA . PRO A 1 135 ? -0.614 4.549 13.774 1.00 97.94 135 PRO A CA 1
ATOM 1001 C C . PRO A 1 135 ? -1.809 4.148 12.907 1.00 97.94 135 PRO A C 1
ATOM 1003 O O . PRO A 1 135 ? -2.460 3.133 13.160 1.00 97.94 135 PRO A O 1
ATOM 1006 N N . ASN A 1 136 ? -2.075 4.927 11.864 1.00 97.56 136 ASN A N 1
ATOM 1007 C CA . ASN A 1 136 ? -3.044 4.595 10.832 1.00 97.56 136 ASN A CA 1
ATOM 1008 C C . ASN A 1 136 ? -2.400 3.636 9.813 1.00 97.56 136 ASN A C 1
ATOM 1010 O O . ASN A 1 136 ? -1.601 4.088 8.991 1.00 97.56 136 ASN A O 1
ATOM 1014 N N . PRO A 1 137 ? -2.769 2.345 9.785 1.00 96.69 137 PRO A N 1
ATOM 1015 C CA . PRO A 1 137 ? -2.150 1.382 8.874 1.00 96.69 137 PRO A CA 1
ATOM 1016 C C . PRO A 1 137 ? -2.489 1.626 7.392 1.00 96.69 137 PRO A C 1
ATOM 1018 O O . PRO A 1 137 ? -1.825 1.074 6.523 1.00 96.69 137 PRO A O 1
ATOM 1021 N N . LEU A 1 138 ? -3.501 2.444 7.074 1.00 96.00 138 LEU A N 1
ATOM 1022 C CA . LEU A 1 138 ? -3.800 2.835 5.689 1.00 96.00 138 LEU A CA 1
ATOM 1023 C C . LEU A 1 138 ? -3.040 4.081 5.231 1.00 96.00 138 LEU A C 1
ATOM 1025 O O . LEU A 1 138 ? -3.041 4.360 4.031 1.00 96.00 138 LEU A O 1
ATOM 1029 N N . TYR A 1 139 ? -2.411 4.828 6.146 1.00 98.19 139 TYR A N 1
ATOM 1030 C CA . TYR A 1 139 ? -1.631 6.008 5.775 1.00 98.19 139 TYR A CA 1
ATOM 1031 C C . TYR A 1 139 ? -0.401 5.616 4.958 1.00 98.19 139 TYR A C 1
ATOM 1033 O O . TYR A 1 139 ? -0.167 6.148 3.873 1.00 98.19 139 TYR A O 1
ATOM 1041 N N . ALA A 1 140 ? 0.353 4.654 5.480 1.00 97.94 140 ALA A N 1
ATOM 1042 C CA . ALA A 1 140 ? 1.442 4.006 4.783 1.00 97.94 140 ALA A CA 1
ATOM 1043 C C . ALA A 1 140 ? 1.570 2.562 5.267 1.00 97.94 140 ALA A C 1
ATOM 1045 O O . ALA A 1 140 ? 1.333 2.279 6.444 1.00 97.94 140 ALA A O 1
ATOM 1046 N N . PHE A 1 141 ? 1.963 1.667 4.368 1.00 98.25 141 PHE A N 1
ATOM 1047 C CA . PHE A 1 141 ? 2.242 0.277 4.698 1.00 98.25 141 PHE A CA 1
ATOM 1048 C C . PHE A 1 141 ? 3.383 -0.276 3.857 1.00 98.25 141 PHE A C 1
ATOM 1050 O O . PHE A 1 141 ? 3.620 0.162 2.732 1.00 98.25 141 PHE A O 1
ATOM 1057 N N . ASP A 1 142 ? 4.057 -1.274 4.415 1.00 98.19 142 ASP A N 1
ATOM 1058 C CA . ASP A 1 142 ? 5.144 -1.978 3.754 1.00 98.19 142 ASP A CA 1
ATOM 1059 C C . ASP A 1 142 ? 4.681 -3.352 3.262 1.00 98.19 142 ASP A C 1
ATOM 1061 O O . ASP A 1 142 ? 3.824 -3.998 3.872 1.00 98.19 142 ASP A O 1
ATOM 1065 N N . GLY A 1 143 ? 5.295 -3.815 2.179 1.00 96.75 143 GLY A N 1
ATOM 1066 C CA . GLY A 1 143 ? 5.134 -5.166 1.653 1.00 96.75 143 GLY A CA 1
ATOM 1067 C C . GLY A 1 143 ? 6.410 -5.644 0.970 1.00 96.75 143 GLY A C 1
ATOM 1068 O O . GLY A 1 143 ? 7.358 -4.880 0.774 1.00 96.75 143 GLY A O 1
ATOM 1069 N N . CYS A 1 144 ? 6.461 -6.924 0.617 1.00 95.44 144 CYS A N 1
ATOM 1070 C CA . CYS A 1 144 ? 7.557 -7.477 -0.169 1.00 95.44 144 CYS A CA 1
ATOM 1071 C C . CYS A 1 144 ? 7.009 -8.500 -1.151 1.00 95.44 144 CYS A C 1
ATOM 1073 O O . CYS A 1 144 ? 6.306 -9.424 -0.749 1.00 95.44 144 CYS A O 1
ATOM 1075 N N . LEU A 1 145 ? 7.380 -8.347 -2.424 1.00 94.00 145 LEU A N 1
ATOM 1076 C CA . LEU A 1 145 ? 6.989 -9.277 -3.473 1.00 94.00 145 LEU A CA 1
ATOM 1077 C C . LEU A 1 145 ? 7.432 -10.696 -3.102 1.00 94.00 145 LEU A C 1
ATOM 1079 O O . LEU A 1 145 ? 8.610 -10.945 -2.834 1.00 94.00 145 LEU A O 1
ATOM 1083 N N . ASN A 1 146 ? 6.488 -11.635 -3.118 1.00 77.75 146 ASN A N 1
ATOM 1084 C CA . ASN A 1 146 ? 6.802 -13.043 -2.916 1.00 77.75 146 ASN A CA 1
ATOM 1085 C C . ASN A 1 146 ? 7.687 -13.560 -4.063 1.00 77.75 146 ASN A C 1
ATOM 1087 O O . ASN A 1 146 ? 7.428 -13.303 -5.239 1.00 77.75 146 ASN A O 1
ATOM 1091 N N . THR A 1 147 ? 8.723 -14.327 -3.726 1.00 58.94 147 THR A N 1
ATOM 1092 C CA . THR A 1 147 ? 9.688 -14.899 -4.683 1.00 58.94 147 THR A CA 1
ATOM 1093 C C . THR A 1 147 ? 9.224 -16.234 -5.284 1.00 58.94 147 THR A C 1
ATOM 1095 O O . THR A 1 147 ? 10.062 -17.089 -5.5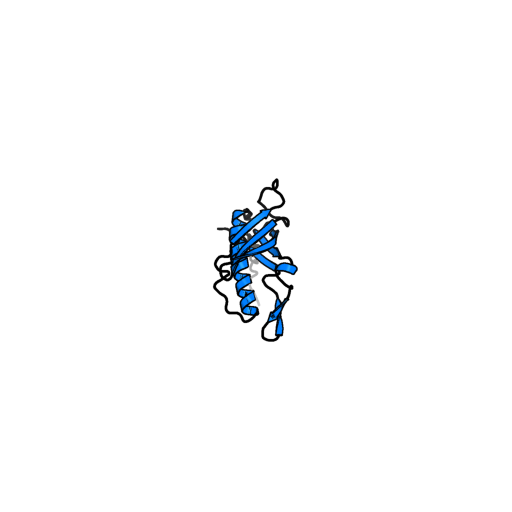61 1.00 58.94 147 THR A O 1
ATOM 1098 N N . GLY A 1 148 ? 7.908 -16.442 -5.391 1.00 48.25 148 GLY A N 1
ATOM 1099 C CA . GLY A 1 148 ? 7.294 -17.701 -5.837 1.00 48.25 148 GLY A CA 1
ATOM 1100 C C . GLY A 1 148 ? 7.493 -17.989 -7.316 1.00 48.25 148 GLY A C 1
ATOM 1101 O O . GLY A 1 148 ? 7.413 -17.026 -8.113 1.00 48.25 148 GLY A O 1
#

Secondary structure (DSSP, 8-state):
------PPPPP-------------------BHHHHHHHHHHHHHHHHHHHHHHTT----SGGGG-EEEEEESSTTS-SBS-EEEEEEEEEEEETTEEEEEEEEEEE-TTSEEEEE--HHHH--SEEE-TT--EEE-TTTEEEEE----